Protein AF-A0A5P8WEK1-F1 (afdb_monomer)

Mean predicted aligned error: 6.09 Å

Nearest PDB structures (foldseek):
  3pqj-assembly2_D  TM=5.591E-01  e=6.417E-02  Xylella fastidiosa
  5gpy-assembly1_B  TM=7.195E-01  e=9.202E-01  Homo sapiens
  8gxq-assembly1_EB  TM=6.796E-01  e=1.209E+00  Homo sapiens
  8byq-assembly1_X  TM=7.075E-01  e=2.236E+00  Homo sapiens
  3qph-assembly1_A-2  TM=5.509E-01  e=7.137E+00  Pyrococcus furiosus

pLDDT: mean 84.38, std 12.73, range [38.22, 93.88]

Secondary structure (DSSP, 8-state):
------HHHHHHHHHHHHHHHHTTSEEEHHHHTTTS-HHHHHHHHHTTSEEEEE-SSSEEEEE-TT-

Solvent-accessible surface area (backbone atoms only — not comparable to full-atom values): 4023 Å² total; per-residue (Å²): 130,86,78,79,66,54,67,67,56,55,53,51,50,52,49,51,54,51,50,26,55,75,56,76,33,41,46,53,46,80,77,37,65,88,79,48,59,68,70,56,57,50,53,35,43,78,67,52,57,28,42,78,45,78,72,90,84,52,47,31,38,28,57,34,91,92,113

Radius of gyration: 12.26 Å; Cα contacts (8 Å, |Δi|>4): 64; chains: 1; bounding box: 22×20×43 Å

Organism: NCBI:txid2653204

Structure (mmCIF, N/CA/C/O backbone):
data_AF-A0A5P8WEK1-F1
#
_entry.id   AF-A0A5P8WEK1-F1
#
loop_
_atom_site.group_PDB
_atom_site.id
_atom_site.type_symbol
_atom_site.label_atom_id
_atom_site.label_alt_id
_atom_site.label_comp_id
_atom_site.label_asym_id
_atom_site.label_entity_id
_atom_site.label_seq_id
_atom_site.pdbx_PDB_ins_code
_atom_site.Cartn_x
_atom_site.Cartn_y
_atom_site.Cartn_z
_atom_site.occupancy
_atom_site.B_iso_or_equiv
_atom_site.auth_seq_id
_atom_site.auth_comp_id
_atom_site.auth_asym_id
_atom_site.auth_atom_id
_atom_site.pdbx_PDB_model_num
ATOM 1 N N . MET A 1 1 ? 12.108 11.187 -29.032 1.00 38.22 1 MET A N 1
ATOM 2 C CA . MET A 1 1 ? 12.752 9.995 -28.437 1.00 38.22 1 MET A CA 1
ATOM 3 C C . MET A 1 1 ? 11.692 9.266 -27.627 1.00 38.22 1 MET A C 1
ATOM 5 O O . MET A 1 1 ? 11.134 9.910 -26.742 1.00 38.22 1 MET A O 1
ATOM 9 N N . PRO A 1 2 ? 11.324 8.012 -27.939 1.00 46.25 2 PRO A N 1
ATOM 10 C CA . PRO A 1 2 ? 10.418 7.276 -27.071 1.00 46.25 2 PRO A CA 1
ATOM 11 C C . PRO A 1 2 ? 11.170 7.045 -25.762 1.00 46.25 2 PRO A C 1
ATOM 13 O O . PRO A 1 2 ? 12.271 6.496 -25.763 1.00 46.25 2 PRO A O 1
ATOM 16 N N . LYS A 1 3 ? 10.626 7.568 -24.662 1.00 50.81 3 LYS A N 1
ATOM 17 C CA . LYS A 1 3 ? 11.144 7.307 -23.322 1.00 50.81 3 LYS A CA 1
ATOM 18 C C . LYS A 1 3 ? 11.126 5.790 -23.164 1.00 50.81 3 LYS A C 1
ATOM 20 O O . LYS A 1 3 ? 10.047 5.205 -23.143 1.00 50.81 3 LYS A O 1
ATOM 25 N N . THR A 1 4 ? 12.292 5.156 -23.116 1.00 50.88 4 THR A N 1
ATOM 26 C CA . THR A 1 4 ? 12.447 3.801 -22.588 1.00 50.88 4 THR A CA 1
ATOM 27 C C . THR A 1 4 ? 12.079 3.884 -21.117 1.00 50.88 4 THR A C 1
ATOM 29 O O . THR A 1 4 ? 12.940 4.027 -20.254 1.00 50.88 4 THR A O 1
ATOM 32 N N . VAL A 1 5 ? 10.774 3.921 -20.845 1.00 57.78 5 VAL A N 1
ATOM 33 C CA . VAL A 1 5 ? 10.249 3.617 -19.526 1.00 57.78 5 VAL A CA 1
ATOM 34 C C . VAL A 1 5 ? 10.763 2.217 -19.243 1.00 57.78 5 VAL A C 1
ATOM 36 O O . VAL A 1 5 ? 10.687 1.321 -20.086 1.00 57.78 5 VAL A O 1
ATOM 39 N N . ASP A 1 6 ? 11.484 2.119 -18.140 1.00 63.88 6 ASP A N 1
ATOM 40 C CA . ASP A 1 6 ? 12.302 0.979 -17.789 1.00 63.88 6 ASP A CA 1
ATOM 41 C C . ASP A 1 6 ? 11.394 -0.261 -17.724 1.00 63.88 6 ASP A C 1
ATOM 43 O O . ASP A 1 6 ? 10.639 -0.445 -16.776 1.00 63.88 6 ASP A O 1
ATOM 47 N N . SER A 1 7 ? 11.385 -1.0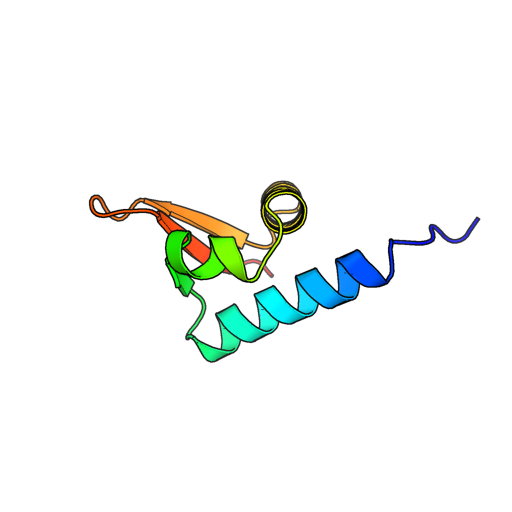83 -18.778 1.00 74.69 7 SER A N 1
ATOM 48 C CA . SER A 1 7 ? 10.419 -2.187 -18.947 1.00 74.69 7 SER A CA 1
ATOM 49 C C . SER A 1 7 ? 10.372 -3.156 -17.754 1.00 74.69 7 SER A C 1
ATOM 51 O O . SER A 1 7 ? 9.359 -3.806 -17.489 1.00 74.69 7 SER A O 1
ATOM 53 N N . ASN A 1 8 ? 11.467 -3.229 -16.994 1.00 80.50 8 ASN A N 1
ATOM 54 C CA . ASN A 1 8 ? 11.564 -3.983 -15.753 1.00 80.50 8 ASN A CA 1
ATOM 55 C C . ASN A 1 8 ? 10.829 -3.297 -14.586 1.00 80.50 8 ASN A C 1
ATOM 57 O O . ASN A 1 8 ? 10.196 -3.986 -13.785 1.00 80.50 8 ASN A O 1
ATOM 61 N N . PHE A 1 9 ? 10.872 -1.963 -14.497 1.00 85.88 9 PHE A N 1
ATOM 62 C CA 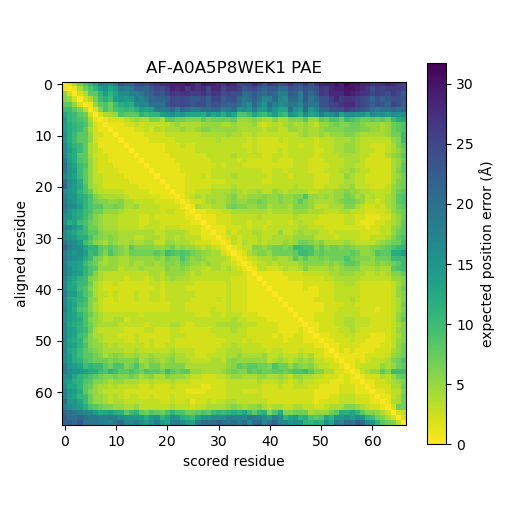. PHE A 1 9 ? 10.054 -1.196 -13.558 1.00 85.88 9 PHE A CA 1
ATOM 63 C C . PHE A 1 9 ? 8.572 -1.434 -13.833 1.00 85.88 9 PHE A C 1
ATOM 65 O O . PHE A 1 9 ? 7.866 -1.871 -12.928 1.00 85.88 9 PHE A O 1
ATOM 72 N N . ASP A 1 10 ? 8.124 -1.239 -15.077 1.00 85.62 10 ASP A N 1
ATOM 73 C CA . ASP A 1 10 ? 6.708 -1.388 -15.436 1.00 85.62 10 ASP A CA 1
ATOM 74 C C . ASP A 1 10 ? 6.206 -2.802 -15.129 1.00 85.62 10 ASP A C 1
ATOM 76 O O . ASP A 1 10 ? 5.122 -2.988 -14.578 1.00 85.62 10 ASP A O 1
ATOM 80 N N . ARG A 1 11 ? 7.025 -3.826 -15.399 1.00 88.12 11 ARG A N 1
ATOM 81 C CA . ARG A 1 11 ? 6.691 -5.212 -15.052 1.00 88.12 11 ARG A CA 1
ATOM 82 C C . ARG A 1 11 ? 6.535 -5.416 -13.543 1.00 88.12 11 ARG A C 1
ATOM 84 O O . ARG A 1 11 ? 5.603 -6.100 -13.123 1.00 88.12 11 ARG A O 1
ATOM 91 N N . ARG A 1 12 ? 7.432 -4.854 -12.727 1.00 89.12 12 ARG A N 1
ATOM 92 C CA . ARG A 1 12 ? 7.383 -4.969 -11.256 1.00 89.12 12 ARG A CA 1
ATOM 93 C C . ARG A 1 12 ? 6.231 -4.167 -10.655 1.00 89.12 12 ARG A C 1
ATOM 95 O O . ARG A 1 12 ? 5.554 -4.676 -9.769 1.00 89.12 12 ARG A O 1
ATOM 102 N N . ALA A 1 13 ? 5.988 -2.963 -11.164 1.00 89.38 13 ALA A N 1
ATOM 103 C CA . ALA A 1 13 ? 4.859 -2.118 -10.800 1.00 89.38 13 ALA A CA 1
ATOM 104 C C . ALA A 1 13 ? 3.529 -2.829 -11.082 1.00 89.38 13 ALA A C 1
ATOM 106 O O . ALA A 1 13 ? 2.723 -3.010 -10.174 1.00 89.38 13 ALA A O 1
ATOM 107 N N . ASN A 1 14 ? 3.350 -3.340 -12.304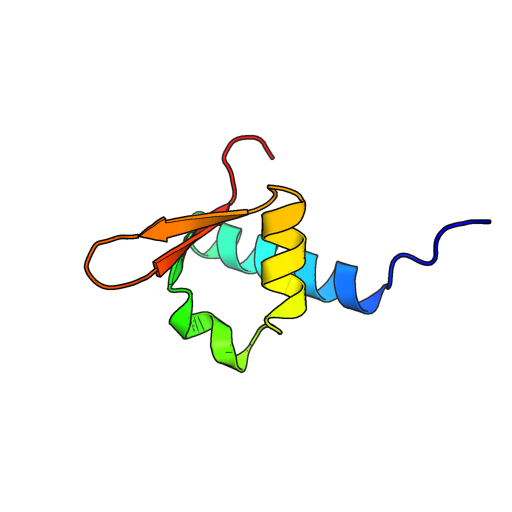 1.00 90.06 14 ASN A N 1
ATOM 108 C CA . ASN A 1 14 ? 2.155 -4.093 -12.684 1.00 90.06 14 ASN A CA 1
ATOM 109 C C . ASN A 1 14 ? 1.980 -5.367 -11.851 1.00 90.06 14 ASN A C 1
ATOM 111 O O . ASN A 1 14 ? 0.859 -5.727 -11.499 1.00 90.06 14 ASN A O 1
ATOM 115 N N . HIS A 1 15 ? 3.077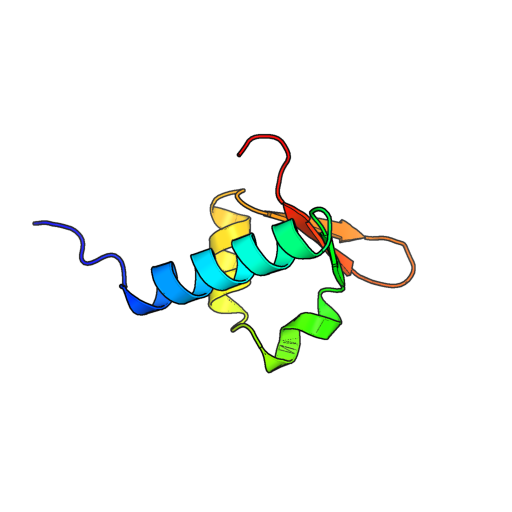 -6.049 -11.507 1.00 90.31 15 HIS A N 1
ATOM 116 C CA . HIS A 1 15 ? 3.022 -7.204 -10.616 1.00 90.31 15 HIS A CA 1
ATOM 117 C C . HIS A 1 15 ? 2.533 -6.823 -9.210 1.00 90.31 15 HIS A C 1
ATOM 119 O O . HIS A 1 15 ? 1.667 -7.510 -8.675 1.00 90.31 15 HIS A O 1
ATOM 125 N N . LEU A 1 16 ? 3.038 -5.726 -8.630 1.00 90.50 16 LEU A N 1
ATOM 126 C CA . LEU A 1 16 ? 2.593 -5.251 -7.317 1.00 90.50 16 LEU A CA 1
ATOM 127 C C . LEU A 1 16 ? 1.122 -4.820 -7.335 1.00 90.50 16 LEU A C 1
ATOM 129 O O . LEU A 1 16 ? 0.364 -5.249 -6.472 1.00 90.50 16 LEU A O 1
ATOM 133 N N . LEU A 1 17 ? 0.706 -4.026 -8.323 1.00 90.12 17 LEU A N 1
ATOM 134 C CA . LEU A 1 17 ? -0.687 -3.585 -8.452 1.00 90.12 17 LEU A CA 1
ATOM 135 C C . LEU A 1 17 ? -1.638 -4.777 -8.590 1.00 90.12 17 LEU A C 1
ATOM 137 O O . LEU A 1 17 ? -2.661 -4.841 -7.914 1.00 90.12 17 LEU A O 1
ATOM 141 N N . ARG A 1 18 ? -1.267 -5.777 -9.396 1.00 90.19 18 ARG A N 1
ATOM 142 C CA . ARG A 1 18 ? -2.056 -7.004 -9.532 1.00 90.19 18 ARG A CA 1
ATOM 143 C C . ARG A 1 18 ? -2.117 -7.797 -8.228 1.00 90.19 18 ARG A C 1
ATOM 145 O O . ARG A 1 18 ? -3.166 -8.344 -7.908 1.00 90.19 18 ARG A O 1
ATOM 152 N N . LEU A 1 19 ? -1.017 -7.872 -7.479 1.00 89.06 19 LEU A N 1
ATOM 153 C CA . LEU A 1 19 ? -0.991 -8.523 -6.168 1.00 89.06 19 LEU A CA 1
ATOM 154 C C . LEU A 1 19 ? -1.934 -7.813 -5.190 1.00 89.06 19 LEU A C 1
ATOM 156 O O . LEU A 1 19 ? -2.742 -8.477 -4.550 1.00 89.06 19 LEU A O 1
ATOM 160 N N . LEU A 1 20 ? -1.893 -6.479 -5.137 1.00 89.94 20 LEU A N 1
ATOM 161 C CA . LEU A 1 20 ? -2.811 -5.678 -4.328 1.00 89.94 20 LEU A CA 1
ATOM 162 C C . LEU A 1 20 ? -4.274 -5.948 -4.710 1.00 89.94 20 LEU A C 1
ATOM 164 O O . LEU A 1 20 ? -5.078 -6.239 -3.831 1.00 89.94 20 LEU A O 1
ATOM 168 N N . GLN A 1 21 ? -4.609 -5.952 -6.005 1.00 89.62 21 GLN A N 1
ATOM 169 C CA . GLN A 1 21 ? -5.963 -6.264 -6.489 1.00 89.62 21 GLN A CA 1
ATOM 170 C C . GLN A 1 21 ? -6.425 -7.665 -6.065 1.00 89.62 21 GLN A C 1
ATOM 172 O O . GLN A 1 21 ? -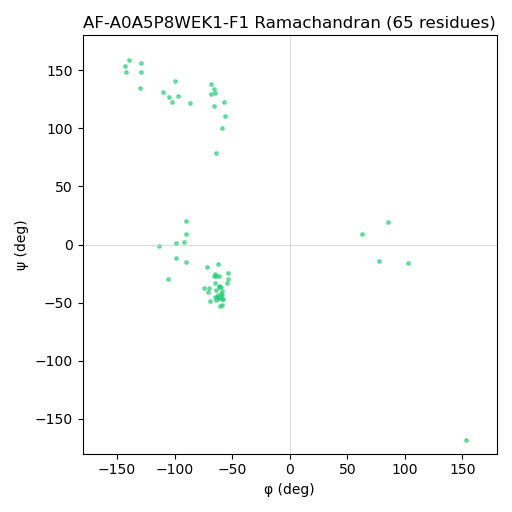7.556 -7.835 -5.613 1.00 89.62 21 GLN A O 1
ATOM 177 N N . LEU A 1 22 ? -5.549 -8.671 -6.168 1.00 88.69 22 LEU A N 1
ATOM 178 C CA . LEU A 1 22 ? -5.849 -10.042 -5.741 1.00 88.69 22 LEU A CA 1
ATOM 179 C C . LEU A 1 22 ? -6.056 -10.158 -4.223 1.00 88.69 22 LEU A C 1
ATOM 181 O O . LEU A 1 22 ? -6.780 -11.044 -3.775 1.00 88.69 22 LEU A O 1
ATOM 185 N N . CYS A 1 23 ? -5.445 -9.270 -3.441 1.00 86.75 23 CYS A N 1
ATOM 186 C CA . CYS A 1 23 ? -5.579 -9.205 -1.988 1.00 86.75 23 CYS A CA 1
ATOM 187 C C . CYS A 1 23 ? -6.729 -8.302 -1.507 1.00 86.75 23 CYS A C 1
ATOM 189 O O . CYS A 1 23 ? -6.843 -8.067 -0.307 1.00 86.75 23 CYS A O 1
ATOM 191 N N . GLY A 1 24 ? -7.593 -7.814 -2.405 1.00 86.94 24 GLY A N 1
ATOM 192 C CA . GLY A 1 24 ? -8.718 -6.945 -2.042 1.00 86.94 24 GLY A CA 1
ATOM 193 C C . GLY A 1 24 ? -8.365 -5.459 -1.950 1.00 86.94 24 GLY A C 1
ATOM 194 O O . GLY A 1 24 ? -9.101 -4.702 -1.334 1.00 86.94 24 GLY A O 1
ATOM 195 N N . GLY A 1 25 ? -7.254 -5.045 -2.560 1.00 89.50 25 GLY A N 1
ATOM 196 C CA . GLY A 1 25 ? -6.843 -3.646 -2.693 1.00 89.50 25 GLY A CA 1
ATOM 197 C C . GLY A 1 25 ? -5.738 -3.215 -1.733 1.00 89.50 25 GLY A C 1
ATOM 198 O O . GLY A 1 25 ? -5.088 -2.210 -2.004 1.00 89.50 25 GLY A O 1
ATOM 199 N N . CYS A 1 26 ? -5.453 -3.979 -0.673 1.00 90.69 26 CYS A N 1
ATOM 200 C CA . CYS A 1 26 ? -4.445 -3.612 0.320 1.00 90.69 26 CYS A CA 1
ATOM 201 C C . CYS A 1 26 ? -3.627 -4.805 0.840 1.00 90.69 26 CYS A C 1
ATOM 203 O O . CYS A 1 26 ? -4.114 -5.931 0.941 1.00 90.69 26 CYS A O 1
ATOM 205 N N . VAL A 1 27 ? -2.359 -4.562 1.184 1.00 92.00 27 VAL A N 1
ATOM 206 C CA . VAL A 1 27 ? -1.479 -5.545 1.842 1.00 92.00 27 VAL A CA 1
ATOM 207 C C . VAL A 1 27 ? -0.558 -4.879 2.867 1.00 92.00 27 VAL A C 1
ATOM 209 O O . VAL A 1 27 ? -0.195 -3.713 2.707 1.00 92.00 27 VAL A O 1
ATOM 212 N N . PRO A 1 28 ? -0.101 -5.595 3.908 1.00 92.44 28 PRO A N 1
ATOM 213 C CA . PRO A 1 28 ? 0.878 -5.049 4.839 1.00 92.44 28 PRO A CA 1
ATOM 214 C C . PRO A 1 28 ? 2.227 -4.766 4.170 1.00 92.44 28 PRO A C 1
ATOM 216 O O . PRO A 1 28 ? 2.823 -5.639 3.540 1.00 92.44 28 PRO A O 1
ATOM 219 N N . LEU A 1 29 ? 2.762 -3.559 4.372 1.00 90.25 29 LEU A N 1
ATOM 220 C CA . LEU A 1 29 ? 4.010 -3.103 3.749 1.00 90.25 29 LEU A CA 1
ATOM 221 C C . LEU A 1 29 ? 5.205 -4.000 4.120 1.00 90.25 29 LEU A C 1
ATOM 223 O O . LEU A 1 29 ? 6.065 -4.288 3.292 1.00 90.25 29 LEU A O 1
ATOM 227 N N . HIS A 1 30 ? 5.242 -4.490 5.363 1.00 87.31 30 HIS A N 1
ATOM 228 C CA . HIS A 1 30 ? 6.304 -5.383 5.836 1.00 87.31 30 HIS A CA 1
ATOM 229 C C . HIS A 1 30 ? 6.320 -6.730 5.093 1.00 87.31 30 HIS A C 1
ATOM 231 O O . HIS A 1 30 ? 7.379 -7.334 4.949 1.00 87.31 30 HIS A O 1
ATOM 237 N N . SER A 1 31 ? 5.177 -7.187 4.571 1.00 87.12 31 SER A N 1
ATOM 238 C CA . SER A 1 31 ? 5.089 -8.420 3.780 1.00 87.12 31 SER A CA 1
ATOM 239 C C . SER A 1 31 ? 5.711 -8.268 2.385 1.00 87.12 31 SER A C 1
ATOM 241 O O . SER A 1 31 ? 6.081 -9.264 1.766 1.00 87.12 31 SER A O 1
ATOM 243 N N . LEU A 1 32 ? 5.873 -7.030 1.899 1.00 85.81 32 LEU A N 1
ATOM 244 C CA . LEU A 1 32 ? 6.426 -6.722 0.576 1.00 85.81 32 LEU A CA 1
ATOM 245 C C . LEU A 1 32 ? 7.950 -6.534 0.565 1.00 85.81 32 LEU A C 1
ATOM 247 O O . LEU A 1 32 ? 8.541 -6.585 -0.514 1.00 85.81 32 LEU A O 1
ATOM 251 N N . GLN A 1 33 ? 8.594 -6.360 1.728 1.00 78.00 33 GLN A N 1
ATOM 252 C CA . GLN A 1 33 ? 10.021 -6.003 1.845 1.00 78.00 33 GLN A CA 1
ATOM 253 C C . GLN A 1 33 ? 10.976 -6.934 1.081 1.00 78.00 33 GLN A C 1
ATOM 255 O O . GLN A 1 33 ? 12.026 -6.493 0.621 1.00 78.00 33 GLN A O 1
ATOM 260 N N . TYR A 1 34 ? 10.619 -8.210 0.926 1.00 76.75 34 TYR A N 1
ATOM 261 C CA . TYR A 1 34 ? 11.450 -9.200 0.232 1.00 76.75 34 TYR A CA 1
ATOM 262 C C . TYR A 1 34 ? 11.038 -9.449 -1.223 1.00 76.75 34 TYR A C 1
ATOM 264 O O . TYR A 1 34 ? 11.769 -10.098 -1.966 1.00 76.75 34 TYR A O 1
ATOM 272 N N . GLN A 1 35 ? 9.870 -8.955 -1.638 1.00 81.25 35 GLN A N 1
ATOM 273 C CA . GLN A 1 35 ? 9.288 -9.235 -2.954 1.00 81.25 35 GLN A CA 1
ATOM 274 C C . GLN A 1 35 ? 9.396 -8.040 -3.902 1.00 81.25 35 GLN A C 1
ATOM 276 O O . GLN A 1 35 ? 9.498 -8.218 -5.117 1.00 81.25 35 GLN A O 1
ATOM 281 N N . VAL A 1 36 ? 9.385 -6.821 -3.358 1.00 83.88 36 VAL A N 1
ATOM 282 C CA . VAL A 1 36 ? 9.362 -5.582 -4.134 1.00 83.88 36 VAL A CA 1
ATOM 283 C C . VAL A 1 36 ? 10.447 -4.636 -3.643 1.00 83.88 36 VAL A C 1
ATOM 285 O O . VAL A 1 36 ? 10.636 -4.428 -2.451 1.00 83.88 36 VAL A O 1
ATOM 288 N N . SER A 1 37 ? 11.175 -4.045 -4.587 1.00 87.50 37 SER A N 1
ATOM 289 C CA . SER A 1 37 ? 12.192 -3.043 -4.283 1.00 87.50 37 SER A CA 1
ATOM 290 C C . SER A 1 37 ? 11.546 -1.754 -3.769 1.00 87.50 37 SER A C 1
ATOM 292 O O . SER A 1 37 ? 1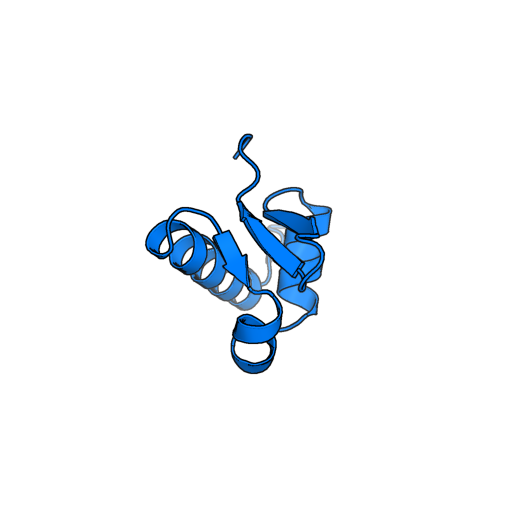0.582 -1.274 -4.363 1.00 87.50 37 SER A O 1
ATOM 294 N N . ASN A 1 38 ? 12.133 -1.138 -2.740 1.00 87.94 38 ASN A N 1
ATOM 295 C CA . ASN A 1 38 ? 11.645 0.132 -2.182 1.00 87.94 38 ASN A CA 1
ATOM 296 C C . ASN A 1 38 ? 11.516 1.242 -3.238 1.00 87.94 38 ASN A C 1
ATOM 298 O O . ASN A 1 38 ? 10.596 2.044 -3.162 1.00 87.94 38 ASN A O 1
ATOM 302 N N . SER A 1 39 ? 12.385 1.260 -4.256 1.00 89.50 39 SER A N 1
ATOM 303 C CA . SER A 1 39 ? 12.303 2.217 -5.368 1.00 89.50 39 SER A CA 1
ATOM 304 C C . SER A 1 39 ? 11.007 2.097 -6.175 1.00 89.50 39 SER A C 1
ATOM 306 O O . SER A 1 39 ? 10.466 3.108 -6.620 1.00 89.50 39 SER A O 1
ATOM 308 N N . VAL A 1 40 ? 10.488 0.875 -6.340 1.00 90.06 40 VAL A N 1
ATOM 309 C CA . VAL A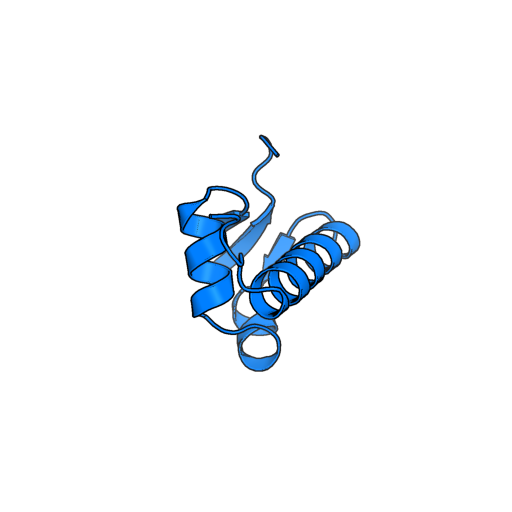 1 40 ? 9.216 0.630 -7.030 1.00 90.06 40 VAL A CA 1
ATOM 310 C C . VAL A 1 40 ? 8.065 1.171 -6.196 1.00 90.06 40 VAL A C 1
ATOM 312 O O . VAL A 1 40 ? 7.265 1.937 -6.714 1.00 90.06 40 VAL A O 1
ATOM 315 N N . ILE A 1 41 ? 8.025 0.841 -4.902 1.00 90.31 41 ILE A N 1
ATOM 316 C CA . ILE A 1 41 ? 6.990 1.335 -3.982 1.00 90.31 41 ILE A CA 1
ATOM 317 C C . ILE A 1 41 ? 7.0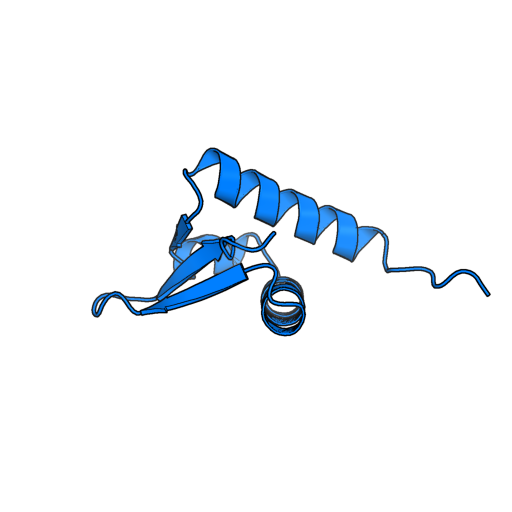07 2.867 -3.935 1.00 90.31 41 ILE A C 1
ATOM 319 O O . ILE A 1 41 ? 5.963 3.487 -4.094 1.00 90.31 41 ILE A O 1
ATOM 323 N N . GLN A 1 42 ? 8.190 3.474 -3.802 1.00 91.19 42 GLN A N 1
ATOM 324 C CA . GLN A 1 42 ? 8.341 4.928 -3.760 1.00 91.19 42 GLN A CA 1
ATOM 325 C C . GLN A 1 42 ? 7.828 5.587 -5.040 1.00 91.19 42 GLN A C 1
ATOM 327 O O . GLN A 1 42 ? 7.045 6.518 -4.971 1.00 91.19 42 GLN A O 1
ATOM 332 N N . THR A 1 43 ? 8.187 5.058 -6.212 1.00 91.69 43 THR A N 1
ATOM 333 C CA . THR A 1 43 ? 7.719 5.634 -7.482 1.00 91.69 43 THR A CA 1
ATOM 334 C C . THR A 1 43 ? 6.203 5.500 -7.641 1.00 91.69 43 THR A C 1
ATOM 336 O O . THR A 1 43 ? 5.576 6.353 -8.259 1.00 91.69 43 THR A O 1
ATOM 339 N N . LEU A 1 44 ? 5.605 4.424 -7.124 1.00 91.00 44 LEU A N 1
ATOM 340 C CA . LEU A 1 44 ? 4.154 4.245 -7.155 1.00 91.00 44 LEU A CA 1
ATOM 341 C C . LEU A 1 44 ? 3.448 5.231 -6.218 1.00 91.00 44 LEU A C 1
ATOM 343 O O . LEU A 1 44 ? 2.411 5.756 -6.603 1.00 91.00 44 LEU A O 1
ATOM 347 N N . LEU A 1 45 ? 4.034 5.520 -5.051 1.00 92.19 45 LEU A N 1
ATOM 348 C CA . LEU A 1 45 ? 3.563 6.568 -4.138 1.00 92.19 45 LE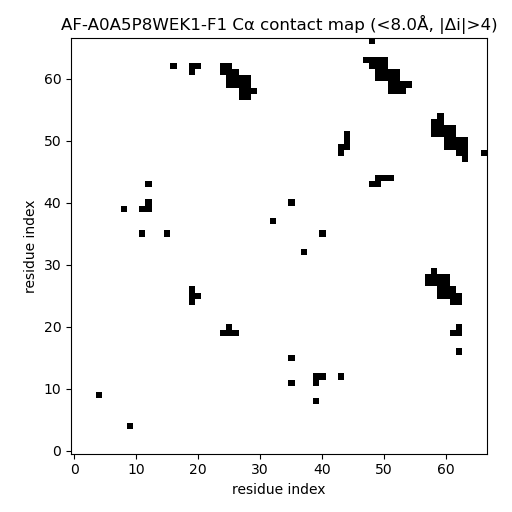U A CA 1
ATOM 349 C C . LEU A 1 45 ? 3.701 7.961 -4.761 1.00 92.19 45 LEU A C 1
ATOM 351 O O . LEU A 1 45 ? 2.758 8.739 -4.727 1.00 92.19 45 LEU A O 1
ATOM 355 N N . ASP A 1 46 ? 4.845 8.256 -5.383 1.00 92.25 46 ASP A N 1
ATOM 356 C CA . ASP A 1 46 ? 5.110 9.548 -6.030 1.00 92.25 46 ASP A CA 1
ATOM 357 C C . ASP A 1 46 ? 4.184 9.795 -7.236 1.00 92.25 46 ASP A C 1
ATOM 359 O O . ASP A 1 46 ? 3.946 10.936 -7.625 1.00 92.25 46 ASP A O 1
ATOM 363 N N . ARG A 1 47 ? 3.685 8.720 -7.858 1.00 89.94 47 ARG A N 1
ATOM 364 C CA . ARG A 1 47 ? 2.677 8.764 -8.928 1.00 89.94 47 ARG A CA 1
ATOM 365 C C . ARG A 1 47 ? 1.245 8.664 -8.411 1.00 89.94 47 ARG A C 1
ATOM 367 O O . ARG A 1 47 ? 0.336 8.588 -9.229 1.00 89.94 47 ARG A O 1
ATOM 374 N N . GLU A 1 48 ? 1.069 8.596 -7.097 1.00 90.50 48 GLU A N 1
ATOM 375 C CA . GLU A 1 48 ? -0.217 8.462 -6.416 1.00 90.50 48 GLU A CA 1
ATOM 376 C C . GLU A 1 48 ? -0.969 7.152 -6.733 1.00 90.50 48 GLU A C 1
ATOM 378 O O . GLU A 1 48 ? -2.077 6.990 -6.251 1.00 90.50 48 GLU A O 1
ATOM 383 N N . LEU A 1 49 ? -0.365 6.163 -7.432 1.00 90.44 49 LEU A N 1
ATOM 384 C CA . LEU A 1 49 ? -1.014 4.871 -7.784 1.00 90.44 49 LEU A CA 1
ATOM 385 C C . LEU A 1 49 ? -1.420 4.046 -6.557 1.00 90.44 49 LEU A C 1
ATOM 387 O O . LEU A 1 49 ? -2.285 3.171 -6.611 1.00 90.44 49 LEU A O 1
ATOM 391 N N . VAL A 1 50 ? -0.703 4.264 -5.463 1.00 92.62 50 VAL A N 1
ATOM 392 C CA . VAL A 1 50 ? -0.881 3.582 -4.190 1.00 92.62 50 VAL A CA 1
ATOM 393 C C . VAL A 1 50 ? -0.720 4.595 -3.070 1.00 92.62 50 VAL A C 1
ATOM 395 O O . VAL A 1 50 ? -0.054 5.614 -3.233 1.00 92.62 50 VAL A O 1
ATOM 398 N N . GLN A 1 51 ? -1.263 4.269 -1.908 1.00 93.81 51 GLN A N 1
ATOM 399 C CA . GLN A 1 51 ? -1.129 5.045 -0.688 1.00 93.81 51 GLN A CA 1
ATOM 400 C C . GLN A 1 51 ? -0.672 4.163 0.470 1.00 93.81 51 GLN A C 1
ATOM 402 O O . GLN A 1 51 ? -0.869 2.945 0.473 1.00 93.81 51 GLN A O 1
ATOM 407 N N . VAL A 1 52 ? -0.045 4.784 1.469 1.00 92.94 52 VAL A N 1
ATOM 408 C CA . VAL A 1 52 ? 0.301 4.112 2.723 1.00 92.94 52 VAL A CA 1
ATOM 409 C C . VAL A 1 52 ? -0.691 4.510 3.802 1.00 92.94 52 VAL A C 1
ATOM 411 O O . VAL A 1 52 ? -0.798 5.682 4.157 1.00 92.94 52 VAL A O 1
ATOM 414 N N . GLN A 1 53 ? -1.346 3.518 4.393 1.00 92.31 53 GLN A N 1
ATOM 415 C CA . GLN A 1 53 ? -2.251 3.704 5.515 1.00 92.31 53 GLN A CA 1
ATOM 416 C C . GLN A 1 53 ? -1.596 3.227 6.815 1.00 92.31 53 GLN A C 1
ATOM 418 O O . GLN A 1 53 ? -1.131 2.090 6.925 1.00 92.31 53 GLN A O 1
ATOM 423 N N . ASN A 1 54 ? -1.568 4.088 7.834 1.00 91.56 54 ASN A N 1
ATOM 424 C CA . ASN A 1 54 ? -1.146 3.705 9.179 1.00 91.56 54 ASN A CA 1
ATOM 425 C C . ASN A 1 54 ? -2.343 3.149 9.961 1.00 91.56 54 ASN A C 1
ATOM 427 O O . ASN A 1 54 ? -3.334 3.840 10.172 1.00 91.56 54 ASN A O 1
ATOM 431 N N . THR A 1 55 ? -2.227 1.910 10.427 1.00 89.25 55 THR A N 1
ATOM 432 C CA . THR A 1 55 ? -3.284 1.200 11.170 1.00 89.25 55 THR A CA 1
ATOM 433 C C . THR A 1 55 ? -3.093 1.238 12.690 1.00 89.25 55 THR A C 1
ATOM 435 O O . THR A 1 55 ? -3.829 0.594 13.434 1.00 89.25 55 THR A O 1
ATOM 438 N N . GLY A 1 56 ? -2.045 1.907 13.179 1.00 90.25 56 GLY A N 1
ATOM 439 C CA . GLY A 1 56 ? -1.611 1.876 14.580 1.00 90.25 56 GLY A CA 1
ATOM 440 C C . GLY A 1 56 ? -0.849 0.604 14.976 1.00 90.25 56 GLY A C 1
ATOM 441 O O . GLY A 1 56 ? -0.187 0.587 16.009 1.00 90.25 56 GLY A O 1
ATOM 442 N N . ARG A 1 57 ? -0.890 -0.450 14.149 1.00 87.00 57 ARG A N 1
ATOM 443 C CA . ARG A 1 57 ? -0.111 -1.694 14.321 1.00 87.00 57 ARG A CA 1
ATOM 444 C C . ARG A 1 57 ? 0.940 -1.900 13.229 1.00 87.00 57 ARG A C 1
ATOM 446 O O . ARG A 1 57 ? 1.672 -2.884 13.251 1.00 87.00 57 ARG A O 1
ATOM 453 N N . GLY A 1 58 ? 1.002 -0.978 12.274 1.00 90.50 58 GLY A N 1
ATOM 454 C CA . GLY A 1 58 ? 1.892 -1.023 11.127 1.00 90.50 58 GLY A CA 1
ATOM 455 C C . GLY A 1 58 ? 1.312 -0.265 9.941 1.00 90.50 58 GLY A C 1
ATOM 456 O O . GLY A 1 58 ? 0.311 0.448 10.059 1.00 90.50 58 GLY A O 1
ATOM 457 N N . PHE A 1 59 ? 1.946 -0.463 8.792 1.00 93.19 59 PHE A N 1
ATOM 458 C CA . PHE A 1 59 ? 1.606 0.206 7.544 1.00 93.19 59 PHE A CA 1
ATOM 459 C C . PHE A 1 59 ? 0.994 -0.781 6.556 1.00 93.19 59 PHE A C 1
ATOM 461 O O . PHE A 1 59 ? 1.552 -1.860 6.328 1.00 93.19 59 PHE A O 1
ATOM 468 N N . LEU A 1 60 ? -0.134 -0.400 5.970 1.00 93.25 60 LEU A N 1
ATOM 469 C CA . LEU A 1 60 ? -0.710 -1.047 4.801 1.00 93.25 60 LEU A CA 1
ATOM 470 C C . LEU A 1 60 ? -0.345 -0.233 3.566 1.00 93.25 60 LEU A C 1
ATOM 472 O O . LEU A 1 60 ? -0.324 0.993 3.616 1.00 93.25 60 LEU A O 1
ATOM 476 N N . LEU A 1 61 ? -0.043 -0.926 2.478 1.00 93.88 61 LEU A N 1
ATOM 477 C CA . LEU A 1 61 ? -0.012 -0.355 1.144 1.00 93.88 61 LEU A CA 1
ATOM 478 C C . LEU A 1 61 ? -1.351 -0.670 0.485 1.00 93.88 61 LEU A C 1
ATOM 480 O O . LEU A 1 61 ? -1.756 -1.832 0.465 1.00 93.88 61 LEU A O 1
ATOM 484 N N . GLU A 1 62 ? -2.017 0.344 -0.038 1.00 93.75 62 GLU A N 1
ATOM 485 C CA . GLU A 1 62 ? -3.344 0.247 -0.636 1.00 93.75 62 GLU A CA 1
ATOM 486 C C . GLU A 1 62 ? -3.343 0.901 -2.020 1.00 93.75 62 GLU A C 1
ATOM 488 O O . GLU A 1 62 ? -2.582 1.836 -2.255 1.00 93.75 62 GLU A O 1
ATOM 493 N N . ILE A 1 63 ? -4.155 0.396 -2.948 1.00 92.25 63 ILE A N 1
ATOM 494 C CA . ILE A 1 63 ? -4.389 1.053 -4.241 1.00 92.25 63 ILE A CA 1
ATOM 495 C C . ILE A 1 63 ? -5.174 2.336 -3.983 1.00 92.25 63 ILE A C 1
ATOM 497 O O . ILE A 1 63 ? -6.194 2.297 -3.303 1.00 92.25 63 ILE A O 1
ATOM 501 N N . ALA A 1 64 ? -4.713 3.466 -4.516 1.00 89.44 64 ALA A N 1
ATOM 502 C CA . ALA A 1 64 ? -5.484 4.696 -4.395 1.00 89.44 64 ALA A CA 1
ATOM 503 C C . ALA A 1 64 ? -6.799 4.558 -5.184 1.00 89.44 64 ALA A C 1
ATOM 505 O O . ALA A 1 64 ? -6.796 4.070 -6.313 1.00 89.44 64 ALA A O 1
ATOM 506 N N . GLU A 1 65 ? -7.925 4.958 -4.585 1.00 70.62 65 GLU A N 1
ATOM 507 C CA . GLU A 1 65 ? -9.269 4.767 -5.162 1.00 70.62 65 GLU A CA 1
ATOM 508 C C . GLU A 1 65 ? -9.479 5.511 -6.498 1.00 70.62 65 GLU A C 1
ATOM 510 O O . GLU A 1 65 ? -10.379 5.155 -7.254 1.00 70.62 65 GLU A O 1
ATOM 515 N N . ASP A 1 66 ? -8.620 6.484 -6.820 1.00 60.19 66 ASP A N 1
ATOM 516 C CA . ASP A 1 66 ? -8.695 7.328 -8.021 1.00 60.19 66 ASP A CA 1
ATOM 517 C C . ASP A 1 66 ? -7.928 6.773 -9.252 1.00 60.19 66 ASP A C 1
ATOM 519 O O . ASP A 1 66 ? -7.604 7.538 -10.166 1.00 60.19 66 ASP A O 1
ATOM 523 N N . PHE A 1 67 ? -7.627 5.463 -9.296 1.00 53.56 67 PHE A N 1
ATOM 524 C CA . PHE A 1 67 ? -6.845 4.813 -10.374 1.00 53.56 67 PHE A CA 1
ATOM 525 C C . PHE A 1 67 ? -7.625 4.157 -11.513 1.00 53.56 67 PHE A C 1
ATOM 527 O O . PHE A 1 67 ? -8.606 3.428 -11.248 1.00 53.56 67 PHE A O 1
#

Sequence (67 aa):
MPKTVDSNFDRRANHLLRLLQLCGGCVPLHSLQYQVSNSVIQTLLDRELVQVQNTGRGFLLEIAEDF

Foldseek 3Di:
DPPPPPVVLVVLLVVVCVVCVVVVFKDFPVVCPVPHDPVSVVVCVVVVQWDWDDPVVGIMIGGRPVD